Protein AF-A0A173H044-F1 (afdb_monomer_lite)

Secondary structure (DSSP, 8-state):
--HHHHHHHHT--HHHHHHHHHT-S---HHHHHHHHHHTTPPP----TT-HHHHHH-TT--HHHHHHHHHTTSPPPP----

Structure (mmCIF, N/CA/C/O backbone):
data_AF-A0A173H044-F1
#
_entry.id   AF-A0A173H044-F1
#
loop_
_atom_site.group_PDB
_atom_site.id
_atom_site.type_symbol
_atom_site.label_atom_id
_atom_site.label_alt_id
_atom_site.label_comp_id
_atom_site.label_asym_id
_atom_site.label_entity_id
_atom_site.label_seq_id
_atom_site.pdbx_PDB_ins_code
_atom_site.Cartn_x
_atom_site.Cartn_y
_atom_site.Cartn_z
_atom_site.occupancy
_atom_site.B_iso_or_equiv
_atom_site.auth_seq_id
_atom_site.auth_comp_id
_atom_site.auth_asym_id
_atom_site.auth_atom_id
_atom_site.pdbx_PDB_model_num
ATOM 1 N N . MET A 1 1 ? -13.772 5.282 2.302 1.00 72.75 1 MET A N 1
ATOM 2 C CA . MET A 1 1 ? -13.400 4.581 3.554 1.00 72.75 1 MET A CA 1
ATOM 3 C C . MET A 1 1 ? -12.568 5.534 4.405 1.00 72.75 1 MET A C 1
ATOM 5 O O . MET A 1 1 ? -11.724 6.206 3.834 1.00 72.75 1 MET A O 1
ATOM 9 N N . SER A 1 2 ? -12.833 5.685 5.708 1.00 89.19 2 SER A N 1
ATOM 10 C CA . SER A 1 2 ? -12.045 6.596 6.564 1.00 89.19 2 SER A CA 1
ATOM 11 C C . SER A 1 2 ? -10.715 5.957 6.989 1.00 89.19 2 SER A C 1
ATOM 13 O O . SER A 1 2 ? -10.624 4.732 7.059 1.00 89.19 2 SER A O 1
ATOM 15 N N . ALA A 1 3 ? -9.704 6.761 7.339 1.00 86.00 3 ALA A N 1
ATOM 16 C CA . ALA A 1 3 ? -8.409 6.255 7.819 1.00 86.00 3 ALA A CA 1
ATOM 17 C C . ALA A 1 3 ? -8.551 5.342 9.054 1.00 86.00 3 ALA A C 1
ATOM 19 O O . ALA A 1 3 ? -7.839 4.350 9.197 1.00 86.00 3 ALA A O 1
ATOM 20 N N . GLN A 1 4 ? -9.528 5.625 9.924 1.00 88.38 4 GLN A N 1
ATOM 21 C CA . GLN A 1 4 ? -9.841 4.766 11.068 1.00 88.38 4 GLN A CA 1
ATOM 22 C C . GLN A 1 4 ? -10.428 3.418 10.630 1.00 88.38 4 GLN A C 1
ATOM 24 O O . GLN A 1 4 ? -10.034 2.371 11.146 1.00 88.38 4 GLN A O 1
ATOM 29 N N . ALA A 1 5 ? -11.350 3.434 9.664 1.00 90.62 5 ALA A N 1
ATOM 30 C CA . ALA A 1 5 ? -11.919 2.212 9.110 1.00 90.62 5 ALA A CA 1
ATOM 31 C C . ALA A 1 5 ? -10.850 1.369 8.393 1.00 90.62 5 ALA A C 1
ATOM 33 O O . ALA A 1 5 ? -10.865 0.149 8.514 1.00 90.62 5 ALA A O 1
ATOM 34 N N . LEU A 1 6 ? -9.886 2.005 7.714 1.00 90.06 6 LEU A N 1
ATOM 35 C CA . LEU A 1 6 ? -8.767 1.323 7.054 1.00 90.06 6 LEU A CA 1
ATOM 36 C C . LEU A 1 6 ? -7.767 0.721 8.023 1.00 90.06 6 LEU A C 1
ATOM 38 O O . LEU A 1 6 ? -7.441 -0.453 7.888 1.00 90.06 6 LEU A O 1
ATOM 42 N N . SER A 1 7 ? -7.354 1.477 9.035 1.00 91.62 7 SER A N 1
ATOM 43 C CA . SER A 1 7 ? -6.515 0.961 10.117 1.00 91.62 7 SER A CA 1
ATOM 44 C C . SER A 1 7 ? -7.133 -0.289 10.758 1.00 91.62 7 SER A C 1
ATOM 46 O O . SER A 1 7 ? -6.441 -1.285 10.959 1.00 91.62 7 SER A O 1
ATOM 48 N N . THR A 1 8 ? -8.450 -0.270 10.984 1.00 91.69 8 THR A N 1
ATOM 49 C CA . THR A 1 8 ? -9.183 -1.404 11.566 1.00 91.69 8 THR A CA 1
ATOM 50 C C . THR A 1 8 ? -9.266 -2.584 10.593 1.00 91.69 8 THR A C 1
ATOM 52 O O . THR A 1 8 ? -8.918 -3.700 10.964 1.00 91.69 8 THR A O 1
ATOM 55 N N . LYS A 1 9 ? -9.673 -2.352 9.334 1.00 92.00 9 LYS A N 1
ATOM 56 C CA . LYS A 1 9 ? -9.840 -3.414 8.321 1.00 92.00 9 LYS A CA 1
ATOM 57 C C . LYS A 1 9 ? -8.510 -4.078 7.944 1.00 92.00 9 LYS A C 1
ATOM 59 O O . LYS A 1 9 ? -8.478 -5.282 7.730 1.00 92.00 9 LYS A O 1
ATOM 64 N N . ALA A 1 10 ? -7.426 -3.308 7.869 1.00 91.06 10 ALA A N 1
ATOM 65 C CA . ALA A 1 10 ? -6.097 -3.805 7.513 1.00 91.06 10 ALA A CA 1
ATOM 66 C C . ALA A 1 10 ? -5.294 -4.328 8.719 1.00 91.06 10 ALA A C 1
ATOM 68 O O . ALA A 1 10 ? -4.198 -4.846 8.526 1.00 91.06 10 ALA A O 1
ATOM 69 N N . ALA A 1 11 ? -5.799 -4.172 9.951 1.00 92.12 11 ALA A N 1
ATOM 70 C CA . ALA A 1 11 ? -5.059 -4.439 11.189 1.00 92.12 11 ALA A CA 1
ATOM 71 C C . ALA A 1 11 ? -3.691 -3.720 11.246 1.00 92.12 11 ALA A C 1
ATOM 73 O O . ALA A 1 11 ? -2.693 -4.261 11.722 1.00 92.12 11 ALA A O 1
ATOM 74 N N . VAL A 1 12 ? -3.643 -2.475 10.756 1.00 90.69 12 VAL A N 1
ATOM 75 C CA . VAL A 1 12 ? -2.430 -1.642 10.705 1.00 90.69 12 VAL A CA 1
ATOM 76 C C . VAL A 1 12 ? -2.570 -0.458 11.656 1.00 90.69 12 VAL A C 1
ATOM 78 O O . VAL A 1 12 ? -3.624 0.172 11.729 1.00 90.69 12 VAL A O 1
ATOM 81 N N . ASN A 1 13 ? -1.496 -0.117 12.373 1.00 91.38 13 ASN A N 1
ATOM 82 C CA . ASN A 1 13 ? -1.458 1.049 13.257 1.00 91.38 13 ASN A CA 1
ATOM 83 C C . ASN A 1 13 ? -1.702 2.353 12.468 1.00 91.38 13 ASN A C 1
ATOM 85 O O . ASN A 1 13 ? -1.105 2.569 11.414 1.00 91.38 13 ASN A O 1
ATOM 89 N N . ARG A 1 14 ? -2.531 3.256 13.010 1.00 89.25 14 ARG A N 1
ATOM 90 C CA . ARG A 1 14 ? -2.786 4.596 12.452 1.00 89.25 14 ARG A CA 1
ATOM 91 C C . ARG A 1 14 ? -1.524 5.398 12.145 1.00 89.25 14 ARG A C 1
ATOM 93 O O . ARG A 1 14 ? -1.527 6.130 11.165 1.00 89.25 14 ARG A O 1
ATOM 100 N N . VAL A 1 15 ? -0.480 5.294 12.967 1.00 89.88 15 VAL A N 1
ATOM 101 C CA . VAL A 1 15 ? 0.786 6.006 12.732 1.00 89.88 15 VAL A CA 1
ATOM 102 C C . VAL A 1 15 ? 1.434 5.499 11.449 1.00 89.88 15 VAL A C 1
ATOM 104 O O . VAL A 1 15 ? 1.720 6.290 10.562 1.00 89.88 15 VAL A O 1
ATOM 107 N N . THR A 1 16 ? 1.545 4.179 11.303 1.00 88.56 16 THR A N 1
ATOM 108 C CA . THR A 1 16 ? 2.085 3.541 10.097 1.00 88.56 16 THR A CA 1
ATOM 109 C C . THR A 1 16 ? 1.235 3.840 8.864 1.00 88.56 16 THR A C 1
ATOM 111 O O . THR A 1 16 ? 1.772 4.052 7.783 1.00 88.56 16 THR A O 1
ATOM 114 N N . LEU A 1 17 ? -0.091 3.888 9.018 1.00 90.12 17 LEU A N 1
ATOM 115 C CA . LEU A 1 17 ? -0.996 4.260 7.932 1.00 90.12 17 LEU A CA 1
ATOM 116 C C . LEU A 1 17 ? -0.788 5.722 7.500 1.00 90.12 17 LEU A C 1
ATOM 118 O O . LEU A 1 17 ? -0.739 6.013 6.313 1.00 90.12 17 LEU A O 1
ATOM 122 N N . ARG A 1 18 ? -0.608 6.633 8.464 1.00 90.75 18 ARG A N 1
ATOM 123 C CA . ARG A 1 18 ? -0.347 8.056 8.215 1.00 90.75 18 ARG A CA 1
ATOM 124 C C . ARG A 1 18 ? 1.017 8.292 7.565 1.00 90.75 18 ARG A C 1
ATOM 126 O O . ARG A 1 18 ? 1.129 9.141 6.690 1.00 90.75 18 ARG A O 1
ATOM 133 N N . GLU A 1 19 ? 2.043 7.566 7.998 1.00 91.50 19 GLU A N 1
ATOM 134 C CA . GLU A 1 19 ? 3.372 7.583 7.373 1.00 91.50 19 GLU A CA 1
ATOM 135 C C . GLU A 1 19 ? 3.281 7.116 5.915 1.00 91.50 19 GLU A C 1
ATOM 137 O O . GLU A 1 19 ? 3.726 7.822 5.012 1.00 91.50 19 GLU A O 1
ATOM 142 N N . LEU A 1 20 ? 2.584 6.000 5.673 1.00 90.25 20 LEU A N 1
ATOM 143 C CA . LEU A 1 20 ? 2.327 5.484 4.328 1.00 90.25 20 LEU A CA 1
ATOM 144 C C . LEU A 1 20 ? 1.611 6.518 3.439 1.00 90.25 20 LEU A C 1
ATOM 146 O O . LEU A 1 20 ? 2.022 6.728 2.301 1.00 90.25 20 LEU A O 1
ATOM 150 N N . GLU A 1 21 ? 0.576 7.189 3.953 1.00 89.25 21 GLU A N 1
ATOM 151 C CA . GLU A 1 21 ? -0.155 8.248 3.235 1.00 89.25 21 GLU A CA 1
ATOM 152 C C . GLU A 1 21 ? 0.719 9.472 2.929 1.00 89.25 21 GLU A C 1
ATOM 154 O O . GLU A 1 21 ? 0.599 10.073 1.862 1.00 89.25 21 GLU A O 1
ATOM 159 N N . ALA A 1 22 ? 1.616 9.839 3.846 1.00 89.38 22 ALA A N 1
ATOM 160 C CA . ALA A 1 22 ? 2.551 10.944 3.662 1.00 89.38 22 ALA A CA 1
ATOM 161 C C . ALA A 1 22 ? 3.731 10.587 2.738 1.00 89.38 22 ALA A C 1
ATOM 163 O O . ALA A 1 22 ? 4.554 11.453 2.441 1.00 89.38 22 ALA A O 1
ATOM 164 N N . GLY A 1 23 ? 3.843 9.323 2.309 1.00 87.19 23 GLY A N 1
ATOM 165 C CA . GLY A 1 23 ? 5.017 8.816 1.599 1.00 87.19 23 GLY A CA 1
ATOM 166 C C . GLY A 1 23 ? 6.282 8.839 2.460 1.00 87.19 23 GLY A C 1
ATOM 167 O O . GLY A 1 23 ? 7.390 8.878 1.927 1.00 87.19 23 GLY A O 1
ATOM 168 N N . THR A 1 24 ? 6.126 8.859 3.784 1.00 87.06 24 THR A N 1
ATOM 169 C CA . THR A 1 24 ? 7.220 8.859 4.753 1.00 87.06 24 THR A CA 1
ATOM 170 C C . THR A 1 24 ? 7.328 7.498 5.440 1.00 87.06 24 THR A C 1
ATOM 172 O O . THR A 1 24 ? 6.414 6.676 5.415 1.00 87.06 24 THR A O 1
ATOM 175 N N . GLY A 1 25 ? 8.482 7.231 6.052 1.00 83.12 25 GLY A N 1
ATOM 176 C CA . GLY A 1 25 ? 8.732 5.973 6.754 1.00 83.12 25 GLY A CA 1
ATOM 177 C C . GLY A 1 25 ? 9.161 4.818 5.844 1.00 83.12 25 GLY A C 1
ATOM 178 O O . GLY A 1 25 ? 9.397 4.975 4.648 1.00 83.12 25 GLY A O 1
ATOM 179 N N . ASN A 1 26 ? 9.320 3.642 6.452 1.00 86.19 26 ASN A N 1
ATOM 180 C CA . ASN A 1 26 ? 9.745 2.413 5.782 1.00 86.19 26 ASN A CA 1
ATOM 181 C C . ASN A 1 26 ? 8.772 1.274 6.141 1.00 86.19 26 ASN A C 1
ATOM 183 O O . ASN A 1 26 ? 9.062 0.461 7.028 1.00 86.19 26 ASN A O 1
ATOM 187 N N . PRO A 1 27 ? 7.567 1.260 5.542 1.00 87.31 27 PRO A N 1
ATOM 188 C CA . PRO A 1 27 ? 6.562 0.251 5.834 1.00 87.31 27 PRO A CA 1
ATOM 189 C C . PRO A 1 27 ? 7.057 -1.127 5.394 1.00 87.31 27 PRO A C 1
ATOM 191 O O . PRO A 1 27 ? 7.596 -1.309 4.303 1.00 87.31 27 PRO A O 1
ATOM 194 N N . ARG A 1 28 ? 6.827 -2.137 6.236 1.00 90.12 28 ARG A N 1
ATOM 195 C CA . ARG A 1 28 ? 7.116 -3.526 5.868 1.00 90.12 28 ARG A CA 1
ATOM 196 C C . ARG A 1 28 ? 6.234 -3.943 4.690 1.00 90.12 28 ARG A C 1
ATOM 198 O O . ARG A 1 28 ? 5.070 -3.548 4.619 1.00 90.12 28 ARG A O 1
ATOM 205 N N . LEU A 1 29 ? 6.746 -4.824 3.828 1.00 89.00 29 LEU A N 1
ATOM 206 C CA . LEU A 1 29 ? 5.976 -5.381 2.707 1.00 89.00 29 LEU A CA 1
ATOM 207 C C . LEU A 1 29 ? 4.646 -6.000 3.171 1.00 89.00 29 LEU A C 1
ATOM 209 O O . LEU A 1 29 ? 3.618 -5.802 2.534 1.00 89.00 29 LEU A O 1
ATOM 213 N N . SER A 1 30 ? 4.645 -6.680 4.320 1.00 91.00 30 SER A N 1
ATOM 214 C CA . SER A 1 30 ? 3.436 -7.247 4.930 1.00 91.00 30 SER A CA 1
ATOM 215 C C . SER A 1 30 ? 2.357 -6.196 5.212 1.00 91.00 30 SER A C 1
ATOM 217 O O . SER A 1 30 ? 1.176 -6.459 5.018 1.00 91.00 30 SER A O 1
ATOM 219 N N . THR A 1 31 ? 2.756 -4.996 5.638 1.00 91.38 31 THR A N 1
ATOM 220 C CA . THR A 1 31 ? 1.846 -3.874 5.896 1.00 91.38 31 THR A CA 1
ATOM 221 C C . THR A 1 31 ? 1.239 -3.360 4.595 1.00 91.38 31 THR A C 1
ATOM 223 O O . THR A 1 31 ? 0.034 -3.139 4.521 1.00 91.38 31 THR A O 1
ATOM 226 N N . LEU A 1 32 ? 2.063 -3.215 3.556 1.00 90.94 32 LEU A N 1
ATOM 227 C CA . LEU A 1 32 ? 1.622 -2.815 2.219 1.00 90.94 32 LEU A CA 1
ATOM 228 C C . LEU A 1 32 ? 0.606 -3.806 1.644 1.00 90.94 32 LEU A C 1
ATOM 230 O O . LEU A 1 32 ? -0.449 -3.391 1.171 1.00 90.94 32 LEU A O 1
ATOM 234 N N . LEU A 1 33 ? 0.883 -5.107 1.755 1.00 91.69 33 LEU A N 1
ATOM 235 C CA . LEU A 1 33 ? -0.027 -6.163 1.312 1.00 91.69 33 LEU A CA 1
ATOM 236 C C . LEU A 1 33 ? -1.351 -6.148 2.083 1.00 91.69 33 LEU A C 1
ATOM 238 O O . LEU A 1 33 ? -2.406 -6.248 1.466 1.00 91.69 33 LEU A O 1
ATOM 242 N N . ALA A 1 34 ? -1.318 -5.969 3.407 1.00 91.94 34 ALA A N 1
ATOM 243 C CA . ALA A 1 34 ? -2.529 -5.892 4.224 1.00 91.94 34 ALA A CA 1
ATOM 244 C C . ALA A 1 34 ? -3.416 -4.695 3.841 1.00 91.94 34 ALA A C 1
ATOM 246 O O . ALA A 1 34 ? -4.636 -4.832 3.734 1.00 91.94 34 ALA A O 1
ATOM 247 N N . VAL A 1 35 ? -2.807 -3.531 3.586 1.00 92.44 35 VAL A N 1
ATOM 248 C CA . VAL A 1 35 ? -3.523 -2.331 3.127 1.00 92.44 35 VAL A CA 1
ATOM 249 C C . VAL A 1 35 ? -4.094 -2.535 1.723 1.00 92.44 35 VAL A C 1
ATOM 251 O O . VAL A 1 35 ? -5.263 -2.224 1.507 1.00 92.44 35 VAL A O 1
ATOM 254 N N . CYS A 1 36 ? -3.318 -3.101 0.794 1.00 92.44 36 CYS A N 1
ATOM 255 C CA . CYS A 1 36 ? -3.789 -3.398 -0.561 1.00 92.44 36 CYS A CA 1
ATOM 256 C C . CYS A 1 36 ? -4.962 -4.383 -0.538 1.00 92.44 36 CYS A C 1
ATOM 258 O O . CYS A 1 36 ? -5.997 -4.102 -1.128 1.00 92.44 36 CYS A O 1
ATOM 260 N N . HIS A 1 37 ? -4.861 -5.466 0.235 1.00 91.44 37 HIS A N 1
ATOM 261 C CA . HIS A 1 37 ? -5.950 -6.426 0.413 1.00 91.44 37 HIS A CA 1
ATOM 262 C C . HIS A 1 37 ? -7.205 -5.773 1.014 1.00 91.44 37 HIS A C 1
ATOM 264 O O . HIS A 1 37 ? -8.314 -5.989 0.536 1.00 91.44 37 HIS A O 1
ATOM 270 N N . ALA A 1 38 ? -7.054 -4.925 2.038 1.00 92.94 38 ALA A N 1
ATOM 271 C CA . ALA A 1 38 ? -8.183 -4.218 2.644 1.00 92.94 38 ALA A CA 1
ATOM 272 C C . ALA A 1 38 ? -8.869 -3.230 1.682 1.00 92.94 38 ALA A C 1
ATOM 274 O O . ALA A 1 38 ? -10.062 -2.954 1.847 1.00 92.94 38 ALA A O 1
ATOM 275 N N . LEU A 1 39 ? -8.130 -2.704 0.705 1.00 92.25 39 LEU A N 1
ATOM 276 C CA . LEU A 1 39 ? -8.616 -1.802 -0.339 1.00 92.25 39 LEU A CA 1
ATOM 277 C C . LEU A 1 39 ? -8.986 -2.517 -1.645 1.00 92.25 39 LEU A C 1
ATOM 279 O O . LEU A 1 39 ? -9.401 -1.839 -2.578 1.00 92.25 39 LEU A O 1
ATOM 283 N N . GLU A 1 40 ? -8.849 -3.844 -1.705 1.00 90.88 40 GLU A N 1
ATOM 284 C CA . GLU A 1 40 ? -9.082 -4.643 -2.918 1.00 90.88 40 GLU A CA 1
ATOM 285 C C . GLU A 1 40 ? -8.218 -4.163 -4.103 1.00 90.88 40 GLU A C 1
ATOM 287 O O . GLU A 1 40 ? -8.656 -4.105 -5.248 1.00 90.88 40 GLU A O 1
ATOM 292 N N . LEU A 1 41 ? -6.968 -3.792 -3.805 1.00 88.62 41 LEU A N 1
ATOM 293 C CA . LEU A 1 41 ? -5.965 -3.365 -4.777 1.00 88.62 41 LEU A CA 1
ATOM 294 C C . LEU A 1 41 ? -4.965 -4.485 -5.064 1.00 88.62 41 LEU A C 1
ATOM 296 O O . LEU A 1 41 ? -4.455 -5.128 -4.143 1.00 88.62 41 LEU A O 1
ATOM 300 N N . ASP A 1 42 ? -4.602 -4.630 -6.336 1.00 83.62 42 ASP A N 1
ATOM 301 C CA . ASP A 1 42 ? -3.531 -5.524 -6.764 1.00 83.62 42 ASP A CA 1
ATOM 302 C C . ASP A 1 42 ? -2.164 -4.838 -6.654 1.00 83.62 42 ASP A C 1
ATOM 304 O O . ASP A 1 42 ? -1.906 -3.792 -7.260 1.00 83.62 42 ASP A O 1
ATOM 308 N N . LEU A 1 43 ? -1.249 -5.452 -5.901 1.00 81.75 43 LEU A N 1
ATOM 309 C CA . LEU A 1 43 ? 0.126 -4.975 -5.802 1.00 81.75 43 LEU A CA 1
ATOM 310 C C . LEU A 1 43 ? 0.922 -5.437 -7.030 1.00 81.75 43 LEU A C 1
ATOM 312 O O . LEU A 1 43 ? 1.156 -6.629 -7.219 1.00 81.75 43 LEU A O 1
ATOM 316 N N . THR A 1 44 ? 1.392 -4.488 -7.839 1.00 79.81 44 THR A N 1
ATOM 317 C CA . THR A 1 44 ? 2.267 -4.776 -8.984 1.00 79.81 44 THR A CA 1
ATOM 318 C C . THR A 1 44 ? 3.689 -4.315 -8.687 1.00 79.81 44 THR A C 1
ATOM 320 O O . THR A 1 44 ? 3.919 -3.153 -8.357 1.00 79.81 44 THR A O 1
ATOM 323 N N . VAL A 1 45 ? 4.657 -5.220 -8.827 1.00 76.00 45 VAL A N 1
ATOM 324 C CA . VAL A 1 45 ? 6.084 -4.889 -8.733 1.00 76.00 45 VAL A CA 1
ATOM 325 C C . VAL A 1 45 ? 6.581 -4.487 -10.117 1.00 76.00 45 VAL A C 1
ATOM 327 O O . VAL A 1 45 ? 6.401 -5.225 -11.085 1.00 76.00 45 VAL A O 1
ATOM 330 N N . LEU A 1 46 ? 7.205 -3.315 -10.213 1.00 74.00 46 LEU A N 1
ATOM 331 C CA . LEU A 1 46 ? 7.739 -2.773 -11.460 1.00 74.00 46 LEU A CA 1
ATOM 332 C C . LEU A 1 46 ? 9.257 -2.580 -11.346 1.00 74.00 46 LEU A C 1
ATOM 334 O O . LEU A 1 46 ? 9.727 -2.098 -10.311 1.00 74.00 46 LEU A O 1
ATOM 338 N N . PRO A 1 47 ? 10.031 -2.899 -12.399 1.00 75.38 47 PRO A N 1
ATOM 339 C CA . PRO A 1 47 ? 11.445 -2.555 -12.458 1.00 75.38 47 PRO A CA 1
ATOM 340 C C . PRO A 1 47 ? 11.668 -1.045 -12.327 1.00 75.38 47 PRO A C 1
ATOM 342 O O . PRO A 1 47 ? 10.893 -0.232 -12.847 1.00 75.38 47 PRO A O 1
ATOM 345 N N . GLN A 1 48 ? 12.766 -0.668 -11.670 1.00 69.44 48 GLN A N 1
ATOM 346 C CA . GLN A 1 48 ? 13.175 0.732 -11.576 1.00 69.44 48 GLN A CA 1
ATOM 347 C C . GLN A 1 48 ? 13.395 1.310 -12.986 1.00 69.44 48 GLN A C 1
ATOM 349 O O . GLN A 1 48 ? 14.006 0.675 -13.842 1.00 69.44 48 GLN A O 1
ATOM 354 N N . GLY A 1 49 ? 12.842 2.500 -13.244 1.00 70.38 49 GLY A N 1
ATOM 355 C CA . GLY A 1 49 ? 12.860 3.160 -14.558 1.00 70.38 49 GLY A CA 1
ATOM 356 C C . GLY A 1 49 ? 11.602 2.948 -15.410 1.00 70.38 49 GLY A C 1
ATOM 357 O O . GLY A 1 49 ? 11.333 3.761 -16.288 1.00 70.38 49 GLY A O 1
ATOM 358 N N . LEU A 1 50 ? 10.778 1.933 -15.121 1.00 69.50 50 LEU A N 1
ATOM 359 C CA . LEU A 1 50 ? 9.519 1.707 -15.849 1.00 69.50 50 LEU A CA 1
ATOM 360 C C . LEU A 1 50 ? 8.324 2.468 -15.250 1.00 69.50 50 LEU A C 1
ATOM 362 O O . LEU A 1 50 ? 7.297 2.628 -15.903 1.00 69.50 50 LEU A O 1
ATOM 366 N N . GLY A 1 51 ? 8.454 2.954 -14.011 1.00 66.19 51 GLY A N 1
ATOM 367 C CA . GLY A 1 51 ? 7.363 3.607 -13.281 1.00 66.19 51 GLY A CA 1
ATOM 368 C C . GLY A 1 51 ? 6.833 4.886 -13.943 1.00 66.19 51 GLY A C 1
ATOM 369 O O . GLY A 1 51 ? 5.637 5.152 -13.855 1.00 66.19 51 GLY A O 1
ATOM 370 N N . ALA A 1 52 ? 7.691 5.649 -14.631 1.00 65.62 52 ALA A N 1
ATOM 371 C CA . ALA A 1 52 ? 7.280 6.843 -15.376 1.00 65.62 52 ALA A CA 1
ATOM 372 C C . ALA A 1 52 ? 6.402 6.479 -16.585 1.00 65.62 52 ALA A C 1
ATOM 374 O O . ALA A 1 52 ? 5.336 7.057 -16.767 1.00 65.62 52 ALA A O 1
ATOM 375 N N . ILE A 1 53 ? 6.798 5.441 -17.326 1.00 66.38 53 ILE A N 1
ATOM 376 C CA . ILE A 1 53 ? 6.084 4.947 -18.513 1.00 66.38 53 ILE A CA 1
ATOM 377 C C . ILE A 1 53 ? 4.709 4.388 -18.120 1.00 66.38 53 ILE A C 1
ATOM 379 O O . ILE A 1 53 ? 3.714 4.640 -18.789 1.00 66.38 53 ILE A O 1
ATOM 383 N N . VAL A 1 54 ? 4.635 3.661 -16.999 1.00 64.69 54 VAL A N 1
ATOM 384 C CA . VAL A 1 54 ? 3.371 3.083 -16.508 1.00 64.69 54 VAL A CA 1
ATOM 385 C C . VAL A 1 54 ? 2.397 4.156 -16.009 1.00 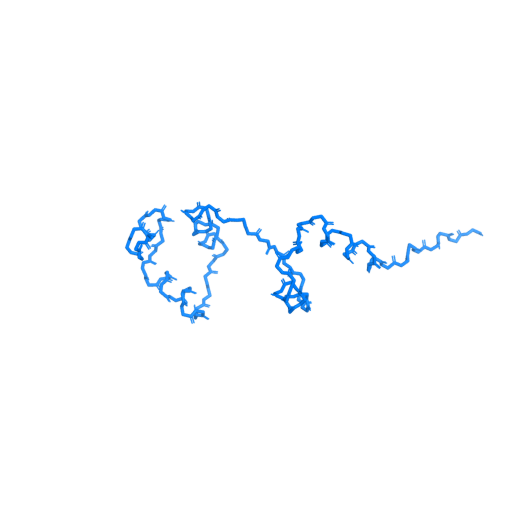64.69 54 VAL A C 1
ATOM 387 O O . VAL A 1 54 ? 1.189 3.990 -16.141 1.00 64.69 54 VAL A O 1
ATOM 390 N N . ARG A 1 55 ? 2.895 5.263 -15.440 1.00 62.41 55 ARG A N 1
ATOM 391 C CA . ARG A 1 55 ? 2.040 6.367 -14.967 1.00 62.41 55 ARG A CA 1
ATOM 392 C C . ARG A 1 55 ? 1.381 7.146 -16.100 1.00 62.41 55 ARG A C 1
ATOM 394 O O . ARG A 1 55 ? 0.266 7.623 -15.912 1.00 62.41 55 ARG A O 1
ATOM 401 N N . GLU A 1 56 ? 2.071 7.305 -17.225 1.00 64.06 56 GLU A N 1
ATOM 402 C CA . GLU A 1 56 ? 1.551 8.047 -18.378 1.00 64.06 56 GLU A CA 1
ATOM 403 C C . GLU A 1 56 ? 0.481 7.260 -19.139 1.00 64.06 56 GLU A C 1
ATOM 405 O O . GLU A 1 56 ? -0.438 7.859 -19.695 1.00 64.06 56 GLU A O 1
ATOM 410 N N . ASP A 1 57 ? 0.541 5.929 -19.102 1.00 59.41 57 ASP A N 1
ATOM 411 C CA . ASP A 1 57 ? -0.361 5.075 -19.865 1.00 59.41 57 ASP A CA 1
ATOM 412 C C . ASP A 1 57 ? -1.223 4.197 -18.941 1.00 59.41 57 ASP A C 1
ATOM 414 O O . ASP A 1 57 ? -0.928 3.032 -18.658 1.00 59.41 57 ASP A O 1
ATOM 418 N N . GLN A 1 58 ? -2.338 4.775 -18.471 1.00 56.53 58 GLN A N 1
ATOM 419 C CA . GLN A 1 58 ? -3.324 4.120 -17.590 1.00 56.53 58 GLN A CA 1
ATOM 420 C C . GLN A 1 58 ? -3.947 2.845 -18.199 1.00 56.53 58 GLN A C 1
ATOM 422 O O . GLN A 1 58 ? -4.623 2.092 -17.499 1.00 56.53 58 GLN A O 1
ATOM 427 N N . ASN A 1 59 ? -3.720 2.583 -19.491 1.00 54.34 59 ASN A N 1
ATOM 428 C CA . ASN A 1 59 ? -4.215 1.407 -20.204 1.00 54.34 59 ASN A CA 1
ATOM 429 C C . ASN A 1 59 ? -3.203 0.257 -20.292 1.00 54.34 59 ASN A C 1
ATOM 431 O O . ASN A 1 59 ? -3.514 -0.773 -20.905 1.00 54.34 59 ASN A O 1
ATOM 435 N N . LEU A 1 60 ? -2.021 0.376 -19.676 1.00 58.84 60 LEU A N 1
ATOM 436 C C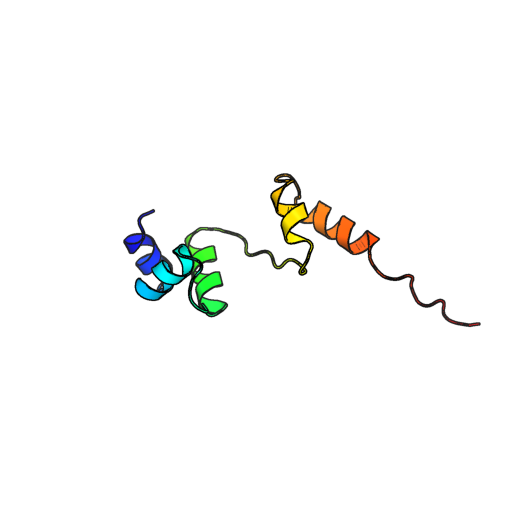A . LEU A 1 60 ? -1.049 -0.715 -19.576 1.00 58.84 60 LEU A CA 1
ATOM 437 C C . LEU A 1 60 ? -1.582 -1.835 -18.670 1.00 58.84 60 LEU A C 1
ATOM 439 O O . LEU A 1 60 ? -1.191 -2.007 -17.519 1.00 58.84 60 LEU A O 1
ATOM 443 N N . ARG A 1 61 ? -2.478 -2.656 -19.226 1.00 57.44 61 ARG A N 1
ATOM 444 C CA . ARG A 1 61 ? -2.872 -3.940 -18.646 1.00 57.44 61 ARG A CA 1
ATOM 445 C C . ARG A 1 61 ? -1.622 -4.793 -18.447 1.00 57.44 61 ARG A C 1
ATOM 447 O O . ARG A 1 61 ? -0.702 -4.762 -19.266 1.00 57.44 61 ARG A O 1
ATOM 454 N N . THR A 1 62 ? -1.638 -5.646 -17.431 1.00 58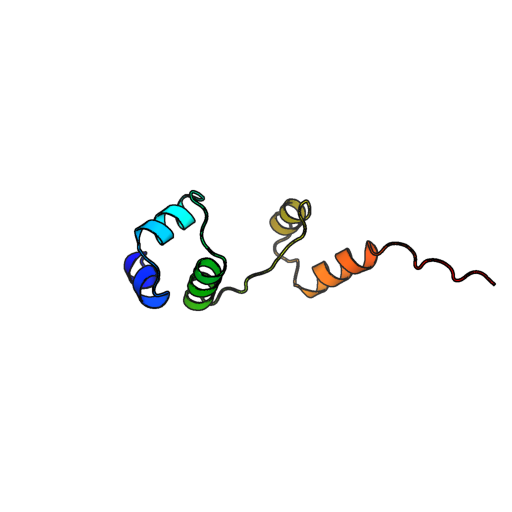.81 62 THR A N 1
ATOM 455 C CA . THR A 1 62 ? -0.564 -6.589 -17.069 1.00 58.81 62 THR A CA 1
ATOM 456 C C . THR A 1 62 ? 0.011 -7.357 -18.275 1.00 58.81 62 THR A C 1
ATOM 458 O O . THR A 1 62 ? 1.208 -7.631 -18.332 1.00 58.81 62 THR A O 1
ATOM 461 N N . GLY A 1 63 ? -0.805 -7.641 -19.301 1.00 58.72 63 GLY A N 1
ATOM 462 C CA . GLY A 1 63 ? -0.366 -8.275 -20.554 1.00 58.72 63 GLY A CA 1
ATOM 463 C C . GLY A 1 63 ? 0.452 -7.387 -21.509 1.00 58.72 63 GLY A C 1
ATOM 464 O O . GLY A 1 63 ? 1.291 -7.896 -22.248 1.00 58.72 63 GLY A O 1
ATOM 465 N N . ALA A 1 64 ? 0.252 -6.068 -21.513 1.00 61.31 64 ALA A N 1
ATOM 466 C CA . ALA A 1 64 ? 1.074 -5.131 -22.283 1.00 61.31 64 ALA A CA 1
ATOM 467 C C . ALA A 1 64 ? 2.465 -4.957 -21.651 1.00 61.31 64 ALA A C 1
ATOM 469 O O . ALA A 1 64 ? 3.465 -4.985 -22.364 1.00 61.31 64 ALA A O 1
ATOM 470 N N . LEU A 1 65 ? 2.537 -4.918 -20.317 1.00 63.66 65 LEU A N 1
ATOM 471 C CA . LEU A 1 65 ? 3.803 -4.909 -19.574 1.00 63.66 65 LEU A CA 1
ATOM 472 C C . LEU A 1 65 ? 4.607 -6.192 -19.794 1.00 63.66 65 LEU A C 1
ATOM 474 O O . LEU A 1 65 ? 5.805 -6.132 -20.059 1.00 63.66 65 LEU A O 1
ATOM 478 N N . LYS A 1 66 ? 3.940 -7.354 -19.769 1.00 62.09 66 LYS A N 1
ATOM 479 C CA . LYS A 1 66 ? 4.577 -8.648 -20.055 1.00 62.09 66 LYS A CA 1
ATOM 480 C C . LYS A 1 66 ? 5.204 -8.683 -21.457 1.00 62.09 66 LYS A C 1
ATOM 482 O O . LYS A 1 66 ? 6.288 -9.230 -21.619 1.00 62.09 66 LYS A O 1
ATOM 487 N N . ARG A 1 67 ? 4.559 -8.053 -22.449 1.00 63.59 67 ARG A N 1
ATOM 488 C CA . ARG A 1 67 ? 5.088 -7.919 -23.820 1.00 63.59 67 ARG A CA 1
ATOM 489 C C . 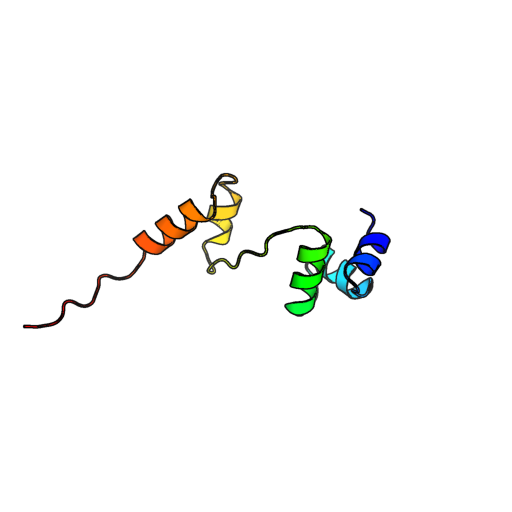ARG A 1 67 ? 6.272 -6.954 -23.905 1.00 63.59 67 ARG A C 1
ATOM 491 O O . ARG A 1 67 ? 7.271 -7.310 -24.513 1.00 63.59 67 ARG A O 1
ATOM 498 N N . LEU A 1 68 ? 6.195 -5.791 -23.255 1.00 64.06 68 LEU A N 1
ATOM 499 C CA . LEU A 1 68 ? 7.296 -4.816 -23.211 1.00 64.06 68 LEU A CA 1
ATOM 500 C C . LEU A 1 68 ? 8.556 -5.371 -22.531 1.00 64.06 68 LEU A C 1
ATOM 502 O O . LEU A 1 68 ? 9.676 -5.113 -22.971 1.00 64.06 68 LEU A O 1
ATOM 506 N N . LEU A 1 69 ? 8.377 -6.161 -21.472 1.00 64.06 69 LEU A N 1
ATOM 507 C CA . LEU A 1 69 ? 9.483 -6.848 -20.807 1.00 64.06 69 LEU A CA 1
ATOM 508 C C . LEU A 1 69 ? 10.056 -7.973 -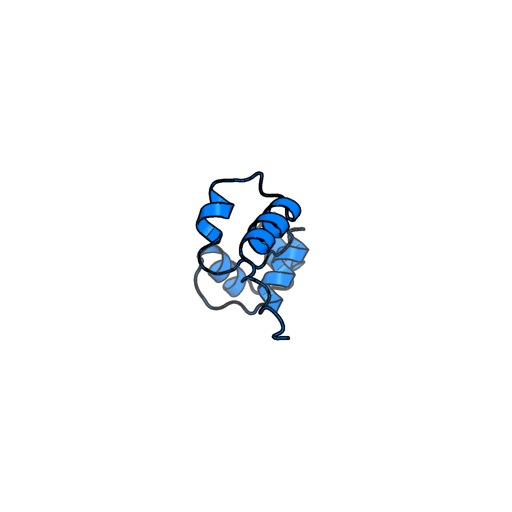21.682 1.00 64.06 69 LEU A C 1
ATOM 510 O O . LEU A 1 69 ? 11.273 -8.107 -21.758 1.00 64.06 69 LEU A O 1
ATOM 514 N N . ALA A 1 70 ? 9.209 -8.724 -22.397 1.00 64.12 70 ALA A N 1
ATOM 515 C CA . ALA A 1 70 ? 9.656 -9.758 -23.333 1.00 64.12 70 ALA A CA 1
ATOM 516 C C . ALA A 1 70 ? 10.466 -9.185 -24.508 1.00 64.12 70 ALA A C 1
ATOM 518 O O . ALA A 1 70 ? 11.443 -9.794 -24.926 1.00 64.12 70 ALA A O 1
ATOM 519 N N . THR A 1 71 ? 10.128 -7.988 -24.999 1.00 64.94 71 THR A N 1
ATOM 520 C CA . THR A 1 71 ? 10.902 -7.311 -26.055 1.00 64.94 71 THR A CA 1
ATOM 521 C C . THR A 1 71 ? 12.265 -6.788 -25.597 1.00 64.94 71 THR A C 1
ATOM 523 O O . THR A 1 71 ? 13.063 -6.379 -26.432 1.00 64.94 71 THR A O 1
ATOM 526 N N . ARG A 1 72 ? 12.543 -6.782 -24.285 1.00 57.19 72 ARG A N 1
ATOM 527 C CA . ARG A 1 72 ? 13.820 -6.330 -23.712 1.00 57.19 72 ARG A CA 1
ATOM 528 C C . ARG A 1 72 ? 14.682 -7.481 -23.179 1.00 57.19 72 ARG A C 1
ATOM 530 O O . ARG A 1 72 ? 15.747 -7.218 -22.626 1.00 57.19 72 ARG A O 1
ATOM 537 N N . ALA A 1 73 ? 14.248 -8.735 -23.328 1.00 49.19 73 ALA A N 1
ATOM 538 C CA . ALA A 1 73 ? 15.098 -9.877 -23.009 1.00 49.19 73 ALA A CA 1
ATOM 539 C C . ALA A 1 73 ? 16.371 -9.827 -23.886 1.00 49.19 73 ALA A C 1
ATOM 541 O O . ALA A 1 73 ? 16.252 -9.556 -25.084 1.00 49.19 73 ALA A O 1
ATOM 542 N N . PRO A 1 74 ? 17.576 -10.017 -23.312 1.00 52.75 74 PRO A N 1
ATOM 543 C CA . PRO A 1 74 ? 18.809 -10.040 -24.094 1.00 52.75 74 PRO A CA 1
ATOM 544 C C . PRO A 1 74 ? 18.746 -11.172 -25.132 1.00 52.75 74 PRO A C 1
ATOM 546 O O . PRO A 1 74 ? 18.041 -12.159 -24.895 1.00 52.75 74 PRO A O 1
ATOM 549 N N . PRO A 1 75 ? 19.435 -11.030 -26.283 1.00 47.81 75 PRO A N 1
ATOM 550 C CA . PRO A 1 75 ? 19.498 -12.100 -27.269 1.00 47.81 75 PRO A CA 1
ATOM 551 C C . PRO A 1 75 ? 19.973 -13.368 -26.563 1.00 47.81 75 PRO A C 1
ATOM 553 O O . PRO A 1 75 ? 20.931 -13.310 -25.791 1.00 47.81 75 PRO A O 1
ATOM 556 N N . ALA A 1 76 ? 19.257 -14.475 -26.781 1.00 54.72 76 ALA A N 1
ATOM 557 C CA . ALA A 1 76 ? 19.708 -15.787 -26.346 1.00 54.72 76 ALA A CA 1
ATOM 558 C C . ALA A 1 76 ? 21.156 -15.943 -26.815 1.00 54.72 76 ALA A C 1
ATOM 560 O O . ALA A 1 76 ? 21.440 -15.698 -27.990 1.00 54.72 76 ALA A O 1
ATOM 561 N N . GLU A 1 77 ? 22.058 -16.237 -25.878 1.00 52.03 77 GLU A N 1
ATOM 562 C CA . GLU A 1 77 ? 23.423 -16.621 -26.208 1.00 52.03 77 GLU A CA 1
ATOM 563 C C . GLU A 1 77 ? 23.310 -17.726 -27.256 1.00 52.03 77 GLU A C 1
ATOM 565 O O . GLU A 1 77 ? 22.658 -18.745 -27.030 1.00 52.03 77 GLU A O 1
ATOM 570 N N . ASN A 1 78 ? 23.817 -17.435 -28.455 1.00 52.22 78 ASN A N 1
ATOM 571 C CA . ASN A 1 78 ? 23.928 -18.424 -29.505 1.00 52.22 78 ASN A CA 1
ATOM 572 C C . ASN A 1 78 ? 24.824 -19.524 -28.941 1.00 52.22 78 ASN A C 1
ATOM 574 O O . ASN A 1 78 ? 26.006 -19.270 -28.705 1.00 52.22 78 ASN A O 1
ATOM 578 N N . ASP A 1 79 ? 24.248 -20.700 -28.708 1.00 51.12 79 ASP A N 1
ATOM 579 C CA . ASP A 1 79 ? 25.017 -21.911 -28.475 1.00 51.12 79 ASP A CA 1
ATOM 580 C C . ASP A 1 79 ? 25.960 -22.092 -29.672 1.00 51.12 79 ASP A C 1
ATOM 582 O O . ASP A 1 79 ? 25.532 -22.150 -30.830 1.00 51.12 79 ASP A O 1
ATOM 586 N N . GLU A 1 80 ? 27.254 -22.058 -29.368 1.00 54.00 80 GLU A N 1
ATOM 587 C CA . GLU A 1 80 ? 28.349 -22.327 -30.287 1.00 54.00 80 GLU A CA 1
ATOM 588 C C . GLU A 1 80 ? 28.240 -23.770 -30.801 1.00 54.00 80 GLU A C 1
ATOM 590 O O . GLU A 1 80 ? 28.226 -24.709 -30.003 1.00 54.00 80 GLU A O 1
ATOM 595 N N . GLU A 1 81 ? 28.230 -23.947 -32.125 1.00 45.53 81 GLU A N 1
ATOM 596 C CA . GLU A 1 81 ? 28.663 -25.186 -32.787 1.00 45.53 81 GLU A CA 1
ATOM 597 C C . GLU A 1 81 ? 29.363 -24.875 -34.117 1.00 45.53 81 GLU A C 1
ATOM 599 O O . GLU A 1 81 ? 28.823 -24.065 -34.911 1.00 45.53 81 GLU A O 1
#

pLDDT: mean 76.2, std 15.19, range [45.53, 92.94]

InterPro domains:
  IPR001387 Cro/C1-type, heli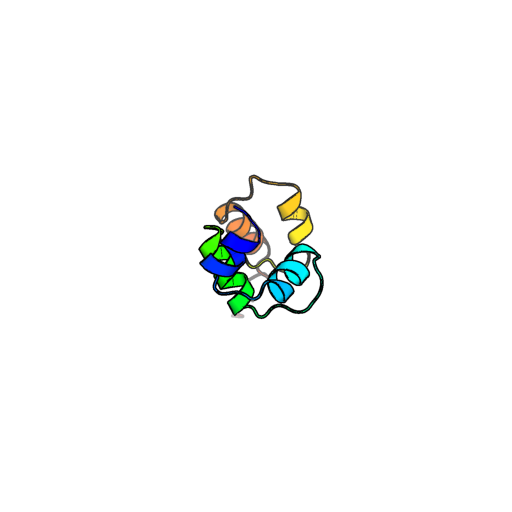x-turn-helix domain [PF01381] (1-46)
  IPR001387 Cro/C1-type, helix-turn-helix domain [PS50943] (1-46)
  IPR010982 Lambda repressor-like, DNA-binding domain superfamily [G3DSA:1.10.260.40] (1-46)
  IPR010982 Lambda repressor-like, DNA-binding domain superfamily [SSF47413] (1-46)

Sequence (81 aa):
MSAQALSTKAAVNRVTLRELEAGTGNPRLSTLLAVCHALELDLTVLPQGLGAIVREDQNLRTGALKRLLATRAPPAENDEE

Organism: NCBI:txid656179

Foldseek 3Di:
DDLVVLCVQLVHDSVLSVCVVVVHDDDDPSSVVSSCVSVVHDDDDDDPPCVVVCVVDVPCDPVNVVVVVVVPPPPDDPDDD

Radius of gyration: 18.25 Å; chains: 1; bounding box: 42×36×46 Å